Protein AF-A0A1F6B4Y7-F1 (afdb_monomer_lite)

Foldseek 3Di:
DWDFDPFFPVLLVVLLVVLLVVQFDDWDWDQDPPFAIKIFTHNHPPPPHGPDIDGFHDDRTGTPVRLVVSCVRSVHDSVVSVVSSVVD

pLDDT: mean 93.56, std 5.84, range [56.19, 97.62]

Secondary structure (DSSP, 8-state):
---EEEEEHHHHHHHHHHHHHTT-SEEEEEEETTTEEEEEEESSTT-SS-SEEEEE--SSEEEHHHHHHHHHHHT--HHHHHHHHHT-

Structure (mmCIF, N/CA/C/O backbone):
data_AF-A0A1F6B4Y7-F1
#
_entry.id   AF-A0A1F6B4Y7-F1
#
loop_
_atom_site.group_PDB
_atom_site.id
_atom_site.type_symbol
_atom_site.label_atom_id
_atom_site.label_alt_id
_atom_site.label_comp_id
_atom_site.label_asym_id
_atom_site.label_entity_id
_atom_site.label_seq_id
_atom_site.pdbx_PDB_ins_code
_atom_site.Cartn_x
_atom_site.Cartn_y
_atom_site.Cartn_z
_atom_site.occupancy
_atom_site.B_iso_or_equiv
_atom_site.auth_seq_id
_atom_site.auth_comp_id
_atom_site.auth_asym_id
_atom_site.auth_atom_id
_atom_site.pdbx_PDB_model_num
ATOM 1 N N . MET A 1 1 ? 13.466 12.199 -11.077 1.00 56.19 1 MET A N 1
ATOM 2 C CA . MET A 1 1 ? 13.045 11.003 -11.842 1.00 56.19 1 MET A CA 1
ATOM 3 C C . MET A 1 1 ? 12.576 9.934 -10.860 1.00 56.19 1 MET A C 1
ATOM 5 O O . MET A 1 1 ? 13.149 9.883 -9.776 1.00 56.19 1 MET A O 1
ATOM 9 N N . PRO A 1 2 ? 11.526 9.147 -11.154 1.00 72.56 2 PRO A N 1
ATOM 10 C CA . PRO A 1 2 ? 11.193 7.984 -10.335 1.00 72.56 2 PRO A CA 1
ATOM 11 C C . PRO A 1 2 ? 12.352 6.983 -10.399 1.00 72.56 2 PRO A C 1
ATOM 13 O O . PRO A 1 2 ? 12.824 6.654 -11.482 1.00 72.56 2 PRO A O 1
ATOM 16 N N . VAL A 1 3 ? 12.829 6.549 -9.235 1.00 88.75 3 VAL A N 1
ATOM 17 C CA . VAL A 1 3 ? 13.923 5.576 -9.111 1.00 88.75 3 VAL A CA 1
ATOM 18 C C . VAL A 1 3 ? 13.303 4.250 -8.712 1.00 88.75 3 VAL A C 1
ATOM 20 O O . VAL A 1 3 ? 12.410 4.225 -7.865 1.00 88.75 3 VAL A O 1
ATOM 23 N N . GLN A 1 4 ? 13.729 3.169 -9.347 1.00 90.94 4 GLN A N 1
ATOM 24 C CA . GLN A 1 4 ? 13.295 1.831 -8.974 1.00 90.94 4 GLN A CA 1
ATOM 25 C C . GLN A 1 4 ? 13.837 1.482 -7.580 1.00 90.94 4 GLN A C 1
ATOM 27 O O . GLN A 1 4 ? 14.990 1.784 -7.279 1.00 90.94 4 GLN A O 1
ATOM 32 N N . THR A 1 5 ? 13.010 0.892 -6.723 1.00 93.56 5 THR A N 1
ATOM 33 C CA . THR A 1 5 ? 13.442 0.365 -5.422 1.00 93.56 5 THR A CA 1
ATOM 34 C C . THR A 1 5 ? 13.868 -1.100 -5.558 1.00 93.56 5 THR A C 1
ATOM 36 O O . THR A 1 5 ? 13.750 -1.694 -6.629 1.00 93.56 5 THR A O 1
ATOM 39 N N . ASN A 1 6 ? 14.336 -1.700 -4.462 1.00 93.88 6 ASN A N 1
ATOM 40 C CA . ASN A 1 6 ? 14.604 -3.141 -4.385 1.00 93.88 6 ASN A CA 1
ATOM 41 C C . ASN A 1 6 ? 13.394 -3.947 -3.880 1.00 93.88 6 ASN A C 1
ATOM 43 O O . ASN A 1 6 ? 13.523 -5.134 -3.603 1.00 93.88 6 ASN A O 1
ATOM 47 N N . ILE A 1 7 ? 12.223 -3.316 -3.750 1.00 96.00 7 ILE A N 1
ATOM 48 C CA . ILE A 1 7 ? 11.006 -3.967 -3.259 1.00 96.00 7 ILE A CA 1
ATOM 49 C C . ILE A 1 7 ? 10.287 -4.596 -4.448 1.00 96.00 7 ILE A C 1
ATOM 51 O O . ILE A 1 7 ? 9.872 -3.881 -5.370 1.00 96.00 7 ILE A O 1
ATOM 55 N N . GLU A 1 8 ? 10.126 -5.918 -4.430 1.00 96.38 8 GLU A N 1
ATOM 56 C CA . GLU A 1 8 ? 9.311 -6.605 -5.427 1.00 96.38 8 GLU A CA 1
ATOM 57 C C . GLU A 1 8 ? 7.846 -6.186 -5.313 1.00 96.38 8 GLU A C 1
ATOM 59 O O . GLU A 1 8 ? 7.308 -5.951 -4.228 1.00 96.38 8 GLU A O 1
ATOM 64 N N . PHE A 1 9 ? 7.169 -6.095 -6.454 1.00 94.69 9 PHE A N 1
ATOM 65 C CA . PHE A 1 9 ? 5.771 -5.669 -6.487 1.00 94.69 9 PHE A CA 1
ATOM 66 C C . PHE A 1 9 ? 4.843 -6.605 -5.693 1.00 94.69 9 PHE A C 1
ATOM 68 O O . PHE A 1 9 ? 3.885 -6.155 -5.066 1.00 94.69 9 PHE A O 1
ATOM 75 N N . SER A 1 10 ? 5.150 -7.901 -5.673 1.00 95.12 10 SER A N 1
ATOM 76 C CA . SER A 1 10 ? 4.475 -8.918 -4.859 1.00 95.12 10 SER A CA 1
ATOM 77 C C . SER A 1 10 ? 4.543 -8.592 -3.363 1.00 95.12 10 SER A C 1
ATOM 79 O O . SER A 1 10 ? 3.505 -8.536 -2.698 1.00 95.12 10 SER A O 1
ATOM 81 N N . ASP A 1 11 ? 5.741 -8.339 -2.841 1.00 97.31 11 ASP A N 1
ATOM 82 C CA . ASP A 1 11 ? 5.970 -8.053 -1.422 1.00 97.31 11 ASP A CA 1
ATOM 83 C C . ASP A 1 11 ? 5.433 -6.682 -1.028 1.00 97.31 11 ASP A C 1
ATOM 85 O O . ASP A 1 11 ? 4.841 -6.522 0.038 1.00 97.31 11 ASP A O 1
ATOM 89 N N . PHE A 1 12 ? 5.493 -5.717 -1.943 1.00 97.12 12 PHE A N 1
ATOM 90 C CA . PHE A 1 12 ? 4.807 -4.444 -1.787 1.00 97.12 12 PHE A CA 1
ATOM 91 C C . PHE A 1 12 ? 3.294 -4.610 -1.580 1.00 97.12 12 PHE A C 1
ATOM 93 O O . PHE A 1 12 ? 2.728 -4.014 -0.661 1.00 97.12 12 PHE A O 1
ATOM 100 N N . LEU A 1 13 ? 2.617 -5.440 -2.383 1.00 96.62 13 LEU A N 1
ATOM 101 C CA . LEU A 1 13 ? 1.182 -5.691 -2.206 1.00 96.62 13 LEU A CA 1
ATOM 102 C C . LEU A 1 13 ? 0.874 -6.437 -0.899 1.00 96.62 13 LEU A C 1
ATOM 104 O O . LEU A 1 13 ? -0.153 -6.160 -0.273 1.00 96.62 13 LEU A O 1
ATOM 108 N N . LYS A 1 14 ? 1.740 -7.365 -0.469 1.00 96.94 14 LYS A N 1
ATOM 109 C CA . LYS A 1 14 ? 1.611 -8.032 0.839 1.00 96.94 14 LYS A CA 1
ATOM 110 C C . LYS A 1 14 ? 1.734 -7.022 1.982 1.00 96.94 14 LYS A C 1
ATOM 112 O O . LYS A 1 14 ? 0.860 -6.986 2.846 1.00 96.94 14 LYS A O 1
ATOM 117 N N . ALA A 1 15 ? 2.751 -6.162 1.947 1.00 97.31 15 ALA A N 1
ATOM 118 C CA . ALA A 1 15 ? 2.963 -5.124 2.950 1.00 97.31 15 ALA A CA 1
ATOM 119 C C . ALA A 1 15 ? 1.771 -4.155 3.022 1.00 97.31 15 ALA A C 1
ATOM 121 O O . ALA A 1 15 ? 1.278 -3.887 4.116 1.00 97.31 15 ALA A O 1
ATOM 122 N N . ILE A 1 16 ? 1.222 -3.715 1.877 1.00 97.00 16 ILE A N 1
ATOM 123 C CA . ILE A 1 16 ? -0.010 -2.905 1.846 1.00 97.00 16 ILE A CA 1
ATOM 124 C C . ILE A 1 16 ? -1.146 -3.604 2.595 1.00 97.00 16 ILE A C 1
ATOM 126 O O . ILE A 1 16 ? -1.804 -2.960 3.407 1.00 97.00 16 ILE A O 1
ATOM 130 N N . LYS A 1 17 ? -1.390 -4.898 2.345 1.00 96.19 17 LYS A N 1
ATOM 131 C CA . LYS A 1 17 ? -2.464 -5.642 3.027 1.00 96.19 17 LYS A CA 1
ATOM 132 C C . LYS A 1 17 ? -2.250 -5.684 4.539 1.00 96.19 17 LYS A C 1
ATOM 134 O O . LYS A 1 17 ? -3.196 -5.434 5.282 1.00 96.19 17 LYS A O 1
ATOM 139 N N . ILE A 1 18 ? -1.021 -5.953 4.981 1.00 95.81 18 ILE A N 1
ATOM 140 C CA . ILE A 1 18 ? -0.665 -5.997 6.406 1.00 95.81 18 ILE A CA 1
ATOM 141 C C . ILE A 1 18 ? -0.920 -4.635 7.054 1.00 95.81 18 ILE A C 1
ATOM 143 O O . ILE A 1 18 ? -1.672 -4.552 8.023 1.00 95.81 18 ILE A O 1
ATOM 147 N N . ILE A 1 19 ? -0.373 -3.558 6.486 1.00 95.88 19 ILE A N 1
ATOM 148 C CA . ILE A 1 19 ? -0.512 -2.201 7.032 1.00 95.88 19 ILE A CA 1
ATOM 149 C C . ILE A 1 19 ? -1.978 -1.759 7.016 1.00 95.88 19 ILE A C 1
ATOM 151 O O . ILE A 1 19 ? -2.486 -1.232 8.005 1.00 95.88 19 ILE A O 1
ATOM 155 N N . ALA A 1 20 ? -2.680 -1.990 5.904 1.00 95.12 20 ALA A N 1
ATOM 156 C CA . ALA A 1 20 ? -4.072 -1.593 5.760 1.00 95.12 20 ALA A CA 1
ATOM 157 C C . ALA A 1 20 ? -4.979 -2.314 6.764 1.00 95.12 20 ALA A C 1
ATOM 159 O O . ALA A 1 20 ? -5.862 -1.673 7.326 1.00 95.12 20 ALA A O 1
ATOM 160 N N . SER A 1 21 ? -4.734 -3.597 7.055 1.00 93.75 21 SER A N 1
ATOM 161 C CA . SER A 1 21 ? -5.557 -4.374 7.996 1.00 93.75 21 SER A CA 1
ATOM 162 C C . SER A 1 21 ? -5.585 -3.811 9.424 1.00 93.75 21 SER A C 1
ATOM 164 O O . SER A 1 21 ? -6.520 -4.079 10.173 1.00 93.75 21 SER A O 1
ATOM 166 N N . GLN A 1 22 ? -4.600 -2.985 9.796 1.00 91.81 22 GLN A N 1
ATOM 167 C CA . GLN A 1 22 ? -4.546 -2.333 11.107 1.00 91.81 22 GLN A CA 1
ATOM 168 C C . GLN A 1 22 ? -5.529 -1.157 11.233 1.00 91.81 22 GLN A C 1
ATOM 170 O O . GLN A 1 22 ? -5.924 -0.808 12.343 1.00 91.81 22 GLN A O 1
ATOM 175 N N . LYS A 1 23 ? -5.906 -0.519 10.114 1.00 90.44 23 LYS A N 1
ATOM 176 C CA . LYS A 1 23 ? -6.688 0.735 10.096 1.00 90.44 23 LYS A CA 1
ATOM 177 C C . LYS A 1 23 ? -8.000 0.635 9.314 1.00 90.44 23 LYS A C 1
ATOM 179 O O . LYS A 1 23 ? -8.934 1.382 9.591 1.00 90.44 23 LYS A O 1
ATOM 184 N N . PHE A 1 24 ? -8.073 -0.264 8.339 1.00 94.38 24 PHE A N 1
ATOM 185 C CA . PHE A 1 24 ? -9.176 -0.396 7.394 1.00 94.38 24 PHE A CA 1
ATOM 186 C C . PHE A 1 24 ? -9.849 -1.755 7.548 1.00 94.38 24 PHE A C 1
ATOM 188 O O . PHE A 1 24 ? -9.212 -2.743 7.911 1.00 94.38 24 PHE A O 1
ATOM 195 N N . LYS A 1 25 ? -11.154 -1.803 7.273 1.00 94.12 25 LYS A N 1
ATOM 196 C CA . LYS A 1 25 ? -11.945 -3.036 7.385 1.00 94.12 25 LYS A CA 1
ATOM 197 C C . LYS A 1 25 ? -11.966 -3.841 6.096 1.00 94.12 25 LYS A C 1
ATOM 199 O O . LYS A 1 25 ? -12.088 -5.055 6.160 1.00 94.12 25 LYS A O 1
ATOM 204 N N . ALA A 1 26 ? -11.799 -3.185 4.951 1.00 94.25 26 ALA A N 1
ATOM 205 C CA . ALA A 1 26 ? -11.706 -3.866 3.670 1.00 94.25 26 ALA A CA 1
ATOM 206 C C . ALA A 1 26 ? -10.660 -3.219 2.757 1.00 94.25 26 ALA A C 1
ATOM 208 O O . ALA A 1 26 ? -10.397 -2.015 2.818 1.00 94.25 26 ALA A O 1
ATOM 209 N N . ILE A 1 27 ? -10.079 -4.056 1.899 1.00 96.12 27 ILE A N 1
ATOM 210 C CA . ILE A 1 27 ? -9.137 -3.682 0.848 1.00 96.12 27 ILE A CA 1
ATOM 211 C C . ILE A 1 27 ? -9.566 -4.344 -0.460 1.00 96.12 27 ILE A C 1
ATOM 213 O O . ILE A 1 27 ? -9.814 -5.548 -0.501 1.00 96.12 27 ILE A O 1
ATOM 217 N N . SER A 1 28 ? -9.595 -3.566 -1.537 1.00 95.56 28 SER A N 1
ATOM 218 C CA . SER A 1 28 ? -9.780 -4.063 -2.897 1.00 95.56 28 SER A CA 1
ATOM 219 C C . SER A 1 28 ? -8.556 -3.721 -3.745 1.00 95.56 28 SER A C 1
ATOM 221 O O . SER A 1 28 ? -8.008 -2.620 -3.665 1.00 95.56 28 SER A O 1
ATOM 223 N N . ILE A 1 29 ? -8.095 -4.693 -4.535 1.00 95.19 29 ILE A N 1
ATOM 224 C CA . ILE A 1 29 ? -6.955 -4.552 -5.448 1.00 95.19 29 ILE A CA 1
ATOM 225 C C . ILE A 1 29 ? -7.434 -4.927 -6.843 1.00 95.19 29 ILE A C 1
ATOM 227 O O . ILE A 1 29 ? -7.610 -6.102 -7.164 1.00 95.19 29 ILE A O 1
ATOM 231 N N . ILE A 1 30 ? -7.642 -3.917 -7.678 1.00 95.25 30 ILE A N 1
ATOM 232 C CA . ILE A 1 30 ? -8.285 -4.056 -8.983 1.00 95.25 30 ILE A CA 1
ATOM 233 C C . ILE A 1 30 ? -7.225 -3.917 -10.073 1.00 95.25 30 ILE A C 1
ATOM 235 O O . ILE A 1 30 ? -6.426 -2.978 -10.065 1.00 95.25 30 ILE A O 1
ATOM 239 N N . ASN A 1 31 ? -7.212 -4.847 -11.030 1.00 93.69 31 ASN A N 1
ATOM 240 C CA . ASN A 1 31 ? -6.382 -4.700 -12.221 1.00 93.69 31 ASN A CA 1
ATOM 241 C C . ASN A 1 31 ? -6.954 -3.603 -13.126 1.00 93.69 31 ASN A C 1
ATOM 243 O O . ASN A 1 31 ? -8.123 -3.669 -13.505 1.00 93.69 31 ASN A O 1
ATOM 247 N N . LYS A 1 32 ? -6.134 -2.619 -13.496 1.00 89.44 32 LYS A N 1
ATOM 248 C CA . LYS A 1 32 ? -6.484 -1.568 -14.450 1.00 89.44 32 LYS A CA 1
ATOM 249 C C . LYS A 1 32 ? -5.543 -1.670 -15.661 1.00 89.44 32 LYS A C 1
ATOM 251 O O . LYS A 1 32 ? -4.453 -1.087 -15.628 1.00 89.44 32 LYS A O 1
ATOM 256 N N . PRO A 1 33 ? -5.942 -2.400 -16.722 1.00 83.25 33 PRO A N 1
ATOM 257 C CA . PRO A 1 33 ? -5.117 -2.602 -17.912 1.00 83.25 33 PRO A CA 1
ATOM 258 C C . PRO A 1 33 ? -4.591 -1.281 -18.485 1.00 83.25 33 PRO A C 1
ATOM 260 O O . PRO A 1 33 ? -5.322 -0.294 -18.556 1.00 83.25 33 PRO A O 1
ATOM 263 N N . GLY A 1 34 ? -3.307 -1.248 -18.848 1.00 78.25 34 GLY A N 1
ATOM 264 C CA . GLY A 1 34 ? -2.639 -0.043 -19.358 1.00 78.25 34 GLY A CA 1
ATOM 265 C C . GLY A 1 34 ? -2.334 1.032 -18.304 1.00 78.25 34 GLY A C 1
ATOM 266 O O . GLY A 1 34 ? -1.850 2.102 -18.654 1.00 78.25 34 GLY A O 1
ATOM 267 N N . SER A 1 35 ? -2.616 0.785 -17.020 1.00 78.06 35 SER A N 1
ATOM 268 C CA . SER A 1 35 ? -2.260 1.691 -15.917 1.00 78.06 35 SER A CA 1
ATOM 269 C C . SER A 1 35 ? -1.487 0.980 -14.800 1.00 78.06 35 SER A C 1
ATOM 271 O O . SER A 1 35 ? -0.435 1.463 -14.394 1.00 78.06 35 SER A O 1
ATOM 273 N N . GLY A 1 36 ? -1.991 -0.153 -14.300 1.00 90.88 36 GLY A N 1
ATOM 274 C CA . GLY A 1 36 ? -1.403 -0.898 -13.180 1.00 90.88 36 GLY A CA 1
ATOM 275 C C . GLY A 1 36 ? -2.465 -1.430 -12.215 1.00 90.88 36 GLY A C 1
ATOM 276 O O . GLY A 1 36 ? -3.576 -1.762 -12.631 1.00 90.88 36 GLY A O 1
ATOM 277 N N . ARG A 1 37 ? -2.164 -1.479 -10.913 1.00 95.19 37 ARG A N 1
ATOM 278 C CA . ARG A 1 37 ? -3.117 -1.908 -9.874 1.00 95.19 37 ARG A CA 1
ATOM 279 C C . ARG A 1 37 ? -3.729 -0.715 -9.162 1.00 95.19 37 ARG A C 1
ATOM 281 O O . ARG A 1 37 ? -3.011 0.158 -8.678 1.00 95.19 37 ARG A O 1
ATOM 288 N N . ARG A 1 38 ? -5.059 -0.686 -9.077 1.00 96.50 38 ARG A N 1
ATOM 289 C CA . ARG A 1 38 ? -5.795 0.261 -8.238 1.00 96.50 38 ARG A CA 1
ATOM 290 C C . ARG A 1 38 ? -6.008 -0.353 -6.860 1.00 96.50 38 ARG A C 1
ATOM 292 O O . ARG A 1 38 ? -6.559 -1.444 -6.763 1.00 96.50 38 ARG A O 1
ATOM 299 N N . ILE A 1 39 ? -5.557 0.348 -5.831 1.00 97.62 39 ILE A N 1
ATOM 300 C CA . ILE A 1 39 ? -5.757 0.007 -4.426 1.00 97.62 39 ILE A CA 1
ATOM 301 C C . ILE A 1 39 ? -6.884 0.881 -3.893 1.00 97.62 39 ILE A C 1
ATOM 303 O O . ILE A 1 39 ? -6.871 2.095 -4.100 1.00 97.62 39 ILE A O 1
ATOM 307 N N . GLU A 1 40 ? -7.841 0.259 -3.221 1.00 97.62 40 GLU A N 1
ATOM 308 C CA . GLU A 1 40 ? -8.982 0.906 -2.582 1.00 97.62 40 GLU A CA 1
ATOM 309 C C . GLU A 1 40 ? -9.092 0.407 -1.141 1.00 97.62 40 GLU A C 1
ATOM 311 O O . GLU A 1 40 ? -9.130 -0.804 -0.908 1.00 97.62 40 GLU A O 1
ATOM 316 N N . LEU A 1 41 ? -9.125 1.330 -0.180 1.00 97.44 41 LEU A N 1
ATOM 317 C CA . LEU A 1 41 ? -9.233 1.028 1.247 1.00 97.44 41 LEU A CA 1
ATOM 318 C C . LEU A 1 41 ? -10.528 1.600 1.817 1.00 97.44 41 LEU A C 1
ATOM 320 O O . LEU A 1 41 ? -10.836 2.776 1.608 1.00 97.44 41 LEU A O 1
ATOM 324 N N . PHE A 1 42 ? -11.257 0.792 2.582 1.00 97.44 42 PHE A N 1
ATOM 325 C CA . PHE A 1 42 ? -12.573 1.142 3.118 1.00 97.44 42 PHE A CA 1
ATOM 326 C C . PHE A 1 42 ? -12.568 1.111 4.648 1.00 97.44 42 PHE A C 1
ATOM 328 O O . PHE A 1 42 ? -11.976 0.220 5.270 1.00 97.44 42 PHE A O 1
ATOM 335 N N . LEU A 1 43 ? -13.231 2.088 5.275 1.00 94.56 43 LEU A N 1
ATOM 336 C CA . LEU A 1 43 ? -13.350 2.136 6.736 1.00 94.56 43 LEU A CA 1
ATOM 337 C C . LEU A 1 43 ? -14.321 1.067 7.248 1.00 94.56 43 LEU A C 1
ATOM 339 O O . LEU A 1 43 ? -14.179 0.613 8.382 1.00 94.56 43 LEU A O 1
ATOM 343 N N . ARG A 1 44 ? -15.285 0.653 6.420 1.00 92.62 44 ARG A N 1
ATOM 344 C CA . ARG A 1 44 ? -16.246 -0.428 6.679 1.00 92.62 44 ARG A CA 1
ATOM 345 C C . ARG A 1 44 ? -16.392 -1.308 5.436 1.00 92.62 44 ARG A C 1
ATOM 347 O O . ARG A 1 44 ? -16.141 -0.857 4.328 1.00 92.62 44 ARG A O 1
ATOM 354 N N . GLU A 1 45 ? -16.825 -2.554 5.612 1.00 89.00 45 GLU A N 1
ATOM 355 C CA . GLU A 1 45 ? -16.932 -3.529 4.508 1.00 89.00 45 GLU A CA 1
ATOM 356 C C . GLU A 1 45 ? -17.931 -3.121 3.416 1.00 89.00 45 GLU A C 1
ATOM 358 O O . GLU A 1 45 ? -17.706 -3.401 2.244 1.00 89.00 45 GLU A O 1
ATOM 363 N N . ASN A 1 46 ? -19.004 -2.425 3.795 1.00 90.38 46 ASN A N 1
ATOM 364 C CA . ASN A 1 46 ? -20.097 -2.050 2.894 1.00 90.38 46 ASN A CA 1
ATOM 365 C C . ASN A 1 46 ? -20.075 -0.562 2.510 1.00 90.38 46 ASN A C 1
ATOM 367 O O . ASN A 1 46 ? -21.096 -0.027 2.076 1.00 90.38 46 ASN A O 1
ATOM 371 N N . ASP A 1 47 ? -18.953 0.134 2.722 1.00 91.56 47 ASP A N 1
ATOM 372 C CA . ASP A 1 47 ? -18.847 1.534 2.314 1.00 91.56 47 ASP A CA 1
ATOM 373 C C . ASP A 1 47 ? -18.942 1.629 0.775 1.00 91.56 47 ASP A C 1
ATOM 375 O O . ASP A 1 47 ? -18.193 0.950 0.071 1.00 91.56 47 ASP A O 1
ATOM 379 N N . PRO A 1 48 ? -19.823 2.485 0.220 1.00 92.38 48 PRO A N 1
ATOM 380 C CA . PRO A 1 48 ? -20.006 2.594 -1.230 1.00 92.38 48 PRO A CA 1
ATOM 381 C C . PRO A 1 48 ? -18.813 3.251 -1.937 1.00 92.38 48 PRO A C 1
ATOM 383 O O . PRO A 1 48 ? -18.682 3.150 -3.156 1.00 92.38 48 PRO A O 1
ATOM 386 N N . PHE A 1 49 ? -17.950 3.939 -1.184 1.00 94.62 49 PHE A N 1
ATOM 387 C CA . PHE A 1 49 ? -16.781 4.635 -1.702 1.00 94.62 49 PHE A CA 1
ATOM 388 C C . PHE A 1 49 ? -15.562 4.363 -0.818 1.00 94.62 49 PHE A C 1
ATOM 390 O O . PHE A 1 49 ? -15.689 4.369 0.411 1.00 94.62 49 PHE A O 1
ATOM 397 N N . PRO A 1 50 ? -14.374 4.168 -1.415 1.00 96.50 50 PRO A N 1
ATOM 398 C CA . PRO A 1 50 ? -13.156 3.994 -0.646 1.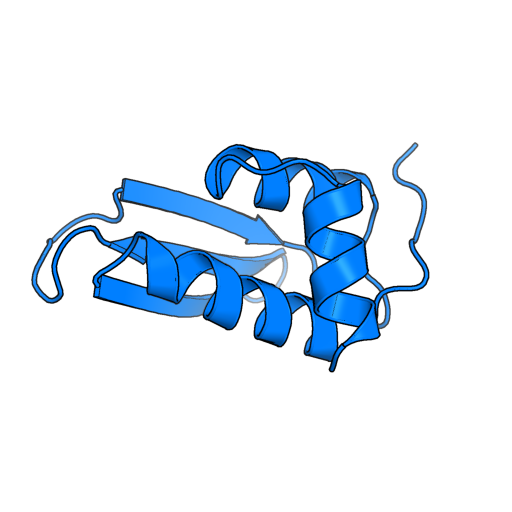00 96.50 50 PRO A CA 1
ATOM 399 C 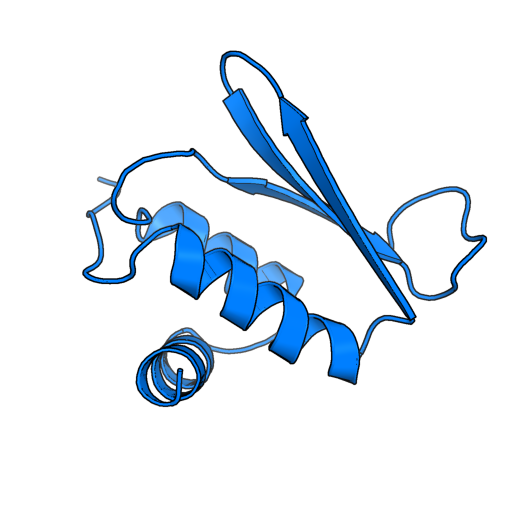C . PRO A 1 50 ? -12.776 5.294 0.063 1.00 96.50 50 PRO A C 1
ATOM 401 O O . PRO A 1 50 ? -12.911 6.390 -0.484 1.00 96.50 50 PRO A O 1
ATOM 404 N N . LYS A 1 51 ? -12.242 5.159 1.277 1.00 96.31 51 LYS A N 1
ATOM 405 C CA . LYS A 1 51 ? -11.653 6.273 2.021 1.00 96.31 51 LYS A CA 1
ATOM 406 C C . LYS A 1 51 ? -10.341 6.724 1.385 1.00 96.31 51 LYS A C 1
ATOM 408 O O . LYS A 1 51 ? -10.111 7.922 1.268 1.00 96.31 51 LYS A O 1
ATOM 413 N N . GLU A 1 52 ? -9.515 5.766 0.972 1.00 96.88 52 GLU A N 1
ATOM 414 C CA . GLU A 1 52 ? -8.258 6.009 0.266 1.00 96.88 52 GLU A CA 1
ATOM 415 C C . GLU A 1 52 ? -8.235 5.215 -1.037 1.00 96.88 52 GLU A C 1
ATOM 417 O O . GLU A 1 52 ? -8.615 4.043 -1.068 1.00 96.88 52 GLU A O 1
ATOM 422 N N . MET A 1 53 ? -7.771 5.845 -2.116 1.00 96.19 53 MET A N 1
ATOM 423 C CA . MET A 1 53 ? -7.698 5.212 -3.429 1.00 96.19 53 MET A CA 1
ATOM 424 C C . MET A 1 53 ? -6.510 5.731 -4.229 1.00 96.19 53 MET A C 1
ATOM 426 O O . MET A 1 53 ? -6.339 6.938 -4.412 1.00 96.19 53 MET A O 1
ATOM 430 N N . TRP A 1 54 ? -5.721 4.815 -4.787 1.00 96.19 54 TRP A N 1
ATOM 431 C CA . TRP A 1 54 ? -4.635 5.173 -5.692 1.00 96.19 54 TRP A CA 1
ATOM 432 C C . TRP A 1 54 ? -4.307 4.072 -6.694 1.00 96.19 54 TRP A C 1
ATOM 434 O O . TRP A 1 54 ? -4.718 2.928 -6.558 1.00 96.19 54 TRP A O 1
ATOM 444 N N . VAL A 1 55 ? -3.553 4.443 -7.729 1.00 95.12 55 VAL A N 1
ATOM 445 C CA . VAL A 1 55 ? -2.995 3.519 -8.723 1.00 95.12 55 VAL A CA 1
ATOM 446 C C . VAL A 1 55 ? -1.489 3.422 -8.521 1.00 95.12 55 VAL A C 1
ATOM 448 O O . VAL A 1 55 ? -0.845 4.443 -8.258 1.00 95.12 55 VAL A O 1
ATOM 451 N N . VAL A 1 56 ? -0.973 2.203 -8.655 1.00 94.62 56 VAL A N 1
ATOM 452 C CA . VAL A 1 56 ? 0.444 1.836 -8.613 1.00 94.62 56 VAL A CA 1
ATOM 453 C C . VAL A 1 56 ? 0.800 1.148 -9.926 1.00 94.62 56 VAL A C 1
ATOM 455 O O . VAL A 1 56 ? 0.046 0.287 -10.387 1.00 94.62 56 VAL A O 1
ATOM 458 N N . HIS A 1 57 ? 1.937 1.508 -10.518 1.00 91.75 57 HIS A N 1
ATOM 459 C CA . HIS A 1 57 ? 2.403 0.865 -11.743 1.00 91.75 57 HIS A CA 1
ATOM 460 C C . HIS A 1 57 ? 2.897 -0.550 -11.442 1.00 91.75 57 HIS A C 1
ATOM 462 O O . HIS A 1 57 ? 3.663 -0.769 -10.505 1.00 91.75 57 HIS A O 1
ATOM 468 N N . GLU A 1 58 ? 2.457 -1.509 -12.250 1.00 89.19 58 GLU A N 1
ATOM 469 C CA . GLU A 1 58 ? 2.877 -2.903 -12.133 1.00 89.19 58 GLU A CA 1
ATOM 470 C C . GLU A 1 58 ? 4.163 -3.109 -12.942 1.00 89.19 58 GLU A C 1
ATOM 472 O O . GLU A 1 58 ? 4.192 -2.926 -14.157 1.00 89.19 58 GLU A O 1
ATOM 477 N N . SER A 1 59 ? 5.239 -3.440 -12.237 1.00 90.12 59 SER A N 1
ATOM 478 C CA . SER A 1 59 ? 6.565 -3.776 -12.765 1.00 90.12 59 SER A CA 1
ATOM 479 C C . SER A 1 59 ? 7.180 -4.838 -11.849 1.00 90.12 59 SER A C 1
ATOM 481 O O . SER A 1 59 ? 6.593 -5.163 -10.819 1.00 90.12 59 SER A O 1
ATOM 483 N N . LYS A 1 60 ? 8.357 -5.384 -12.179 1.00 91.44 60 LYS A N 1
ATOM 484 C CA . LYS A 1 60 ? 9.048 -6.335 -11.288 1.00 91.44 60 LYS A CA 1
ATOM 485 C C . LYS A 1 60 ? 9.324 -5.709 -9.913 1.00 91.44 60 LYS A C 1
ATOM 487 O O . LYS A 1 60 ? 9.087 -6.337 -8.885 1.00 91.44 60 LYS A O 1
ATOM 492 N N . TYR A 1 61 ? 9.767 -4.454 -9.915 1.00 94.81 61 TYR A N 1
ATOM 493 C CA . TYR A 1 61 ? 10.077 -3.687 -8.714 1.00 94.81 61 TYR A CA 1
ATOM 494 C C . TYR A 1 61 ? 9.281 -2.389 -8.673 1.00 94.81 61 TYR A C 1
ATOM 496 O O . TYR A 1 61 ? 8.957 -1.803 -9.710 1.00 94.81 61 TYR A O 1
ATOM 504 N N . VAL A 1 62 ? 8.992 -1.922 -7.464 1.00 94.62 62 VAL A N 1
ATOM 505 C CA . VAL A 1 62 ? 8.206 -0.706 -7.246 1.00 94.62 62 VAL A CA 1
ATOM 506 C C . VAL A 1 62 ? 9.047 0.542 -7.497 1.00 94.62 62 VAL A C 1
ATOM 508 O O . VAL A 1 62 ? 10.231 0.603 -7.176 1.00 94.62 62 VAL A O 1
ATOM 511 N N . TYR A 1 63 ? 8.436 1.586 -8.052 1.00 95.12 63 TYR A N 1
ATOM 512 C CA . TYR A 1 63 ? 9.084 2.890 -8.162 1.00 95.12 63 TYR A CA 1
ATOM 513 C C . TYR A 1 63 ? 8.946 3.690 -6.866 1.00 95.12 63 TYR A C 1
ATOM 515 O O . TYR A 1 63 ? 7.888 3.724 -6.240 1.00 95.12 63 TYR A O 1
ATOM 523 N N . SER A 1 64 ? 9.979 4.450 -6.510 1.00 94.94 64 SER A N 1
ATOM 524 C CA . SER A 1 64 ? 10.016 5.270 -5.293 1.00 94.94 64 SER A CA 1
ATOM 525 C C . SER A 1 64 ? 8.863 6.275 -5.19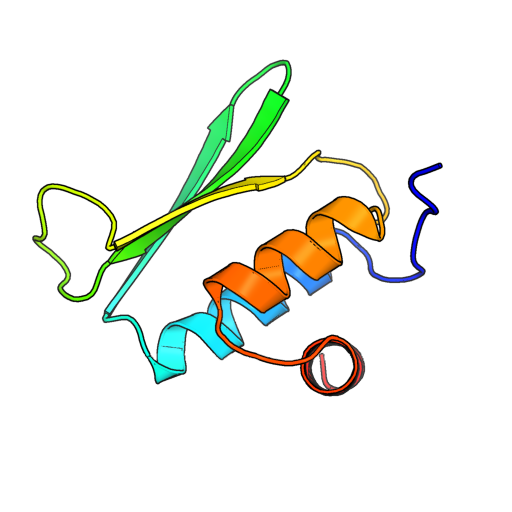1 1.00 94.94 64 SER A C 1
ATOM 527 O O . SER A 1 64 ? 8.407 6.588 -4.094 1.00 94.94 64 SER A O 1
ATOM 529 N N . LYS A 1 65 ? 8.349 6.759 -6.329 1.00 94.94 65 LYS A N 1
ATOM 530 C CA . LYS A 1 65 ? 7.152 7.612 -6.384 1.00 94.94 65 LYS A CA 1
ATOM 531 C C . LYS A 1 65 ? 5.904 6.873 -5.900 1.00 94.94 65 LYS A C 1
ATOM 533 O O . LYS A 1 65 ? 5.126 7.437 -5.135 1.00 94.94 65 LYS A O 1
ATOM 538 N N . ASP A 1 66 ? 5.725 5.635 -6.344 1.00 95.25 66 ASP A N 1
ATOM 539 C CA . ASP A 1 66 ? 4.564 4.828 -5.995 1.00 95.25 66 ASP A CA 1
ATOM 540 C C . ASP A 1 66 ? 4.637 4.335 -4.544 1.00 95.25 66 ASP A C 1
ATOM 542 O O . ASP A 1 66 ? 3.626 4.363 -3.842 1.00 95.25 66 ASP A O 1
ATOM 546 N N . LEU A 1 67 ? 5.840 4.002 -4.060 1.00 96.25 67 LEU A N 1
ATOM 547 C CA . LEU A 1 67 ? 6.083 3.700 -2.647 1.00 96.25 67 LEU A CA 1
ATOM 548 C C . LEU A 1 67 ? 5.699 4.882 -1.749 1.00 96.25 67 LEU A C 1
ATOM 550 O O . LEU A 1 67 ? 4.872 4.738 -0.854 1.00 96.25 67 LEU A O 1
ATOM 554 N N . LYS A 1 68 ? 6.226 6.080 -2.036 1.00 96.25 68 LYS A N 1
ATOM 555 C CA . LYS A 1 68 ? 5.900 7.299 -1.274 1.00 96.25 68 LYS A CA 1
ATOM 556 C C . LYS A 1 68 ? 4.405 7.605 -1.290 1.00 96.25 68 LYS A C 1
ATOM 558 O O . LYS A 1 68 ? 3.852 8.018 -0.273 1.00 96.25 68 LYS A O 1
ATOM 563 N N . LYS A 1 69 ? 3.746 7.383 -2.429 1.00 96.25 69 LYS A N 1
ATOM 564 C CA . LYS A 1 69 ? 2.300 7.561 -2.559 1.00 96.25 69 LYS A CA 1
ATOM 565 C C . LYS A 1 69 ? 1.536 6.587 -1.660 1.00 96.25 69 LYS A C 1
ATOM 567 O O . LYS A 1 69 ? 0.664 7.026 -0.919 1.00 96.25 69 LYS A O 1
ATOM 572 N N . ALA A 1 70 ? 1.891 5.303 -1.675 1.00 96.62 70 ALA A N 1
ATOM 573 C CA . ALA A 1 70 ? 1.275 4.307 -0.800 1.00 96.62 70 ALA A CA 1
ATOM 574 C C . ALA A 1 70 ? 1.489 4.638 0.685 1.00 96.62 70 ALA A C 1
ATOM 576 O O . ALA A 1 70 ? 0.522 4.655 1.440 1.00 96.62 70 ALA A O 1
ATOM 577 N N . CYS A 1 71 ? 2.712 4.99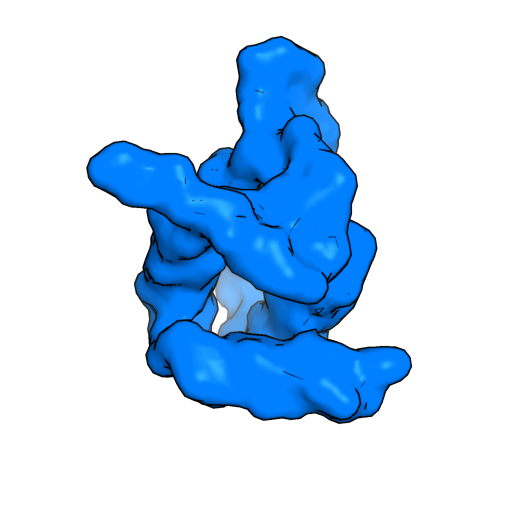4 1.094 1.00 96.81 71 CYS A N 1
ATOM 578 C CA . CYS A 1 71 ? 3.009 5.431 2.463 1.00 96.81 71 CYS A CA 1
ATOM 579 C C . CYS A 1 71 ? 2.144 6.628 2.893 1.00 96.81 71 CYS A C 1
ATOM 581 O O . CYS A 1 71 ? 1.610 6.631 4.001 1.00 96.81 71 CYS A O 1
ATOM 583 N N . SER A 1 72 ? 1.942 7.609 2.002 1.00 97.00 72 SER A N 1
ATOM 584 C CA . SER A 1 72 ? 1.082 8.768 2.265 1.00 97.00 72 SER A CA 1
ATOM 585 C C . SER A 1 72 ? -0.374 8.370 2.513 1.00 97.00 72 SER A C 1
ATOM 587 O O . SER A 1 72 ? -0.964 8.843 3.479 1.00 97.00 72 SER A O 1
ATOM 589 N N . HIS A 1 73 ? -0.951 7.500 1.677 1.00 96.69 73 HIS A N 1
ATOM 590 C CA . HIS A 1 73 ? -2.332 7.028 1.854 1.00 96.69 73 HIS A CA 1
ATOM 591 C C . HIS A 1 73 ? -2.490 6.123 3.087 1.00 96.69 73 HIS A C 1
ATOM 593 O O . HIS A 1 73 ? -3.523 6.137 3.748 1.00 96.69 73 HIS A O 1
ATOM 599 N N . LEU A 1 74 ? -1.459 5.348 3.431 1.00 95.81 74 LEU A N 1
ATOM 600 C CA . LEU A 1 74 ? -1.453 4.479 4.612 1.00 95.81 74 LEU A CA 1
ATOM 601 C C . LEU A 1 74 ? -1.128 5.234 5.914 1.00 95.81 74 LEU A C 1
ATOM 603 O O . LEU A 1 74 ? -1.309 4.691 7.010 1.00 95.81 74 LEU A O 1
ATOM 607 N N . GLY A 1 75 ? -0.659 6.481 5.815 1.00 95.50 75 GLY A N 1
ATOM 608 C CA . GLY A 1 75 ? -0.253 7.305 6.950 1.00 95.50 75 GLY A CA 1
ATOM 609 C C . GLY A 1 75 ? 0.916 6.697 7.724 1.00 95.50 75 GLY A C 1
ATOM 610 O O . GLY A 1 75 ? 0.828 6.575 8.947 1.00 95.50 75 GLY A O 1
ATOM 611 N N . ILE A 1 76 ? 1.957 6.255 7.012 1.00 96.62 76 ILE A N 1
ATOM 612 C CA . ILE A 1 76 ? 3.214 5.746 7.581 1.00 96.62 76 ILE A CA 1
ATOM 613 C C . ILE A 1 76 ? 4.422 6.320 6.832 1.00 96.62 76 ILE A C 1
ATOM 615 O O . ILE A 1 76 ? 4.290 6.893 5.750 1.00 96.62 76 ILE A O 1
ATOM 619 N N . THR A 1 77 ? 5.615 6.157 7.393 1.00 97.38 77 THR A N 1
ATOM 620 C CA . THR A 1 77 ? 6.875 6.532 6.734 1.00 97.38 77 THR A CA 1
ATOM 621 C C . THR A 1 77 ? 7.362 5.445 5.769 1.00 97.38 77 THR A C 1
ATOM 623 O O . THR A 1 77 ? 6.891 4.308 5.797 1.00 97.38 77 THR A O 1
ATOM 626 N N . VAL A 1 78 ? 8.324 5.789 4.905 1.00 96.12 78 VAL A N 1
ATOM 627 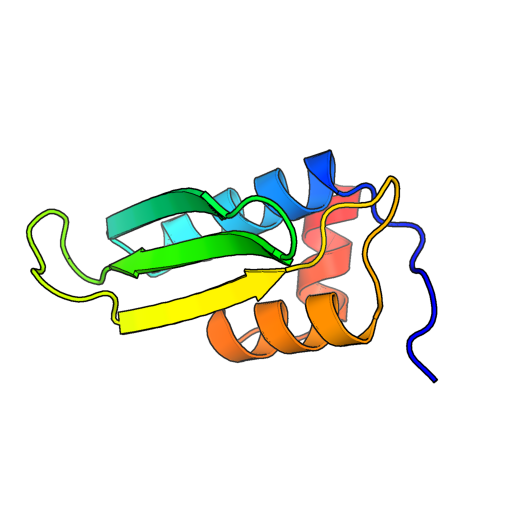C CA . VAL A 1 78 ? 8.978 4.810 4.016 1.00 96.12 78 VAL A CA 1
ATOM 628 C C . VAL A 1 78 ? 9.745 3.765 4.827 1.00 96.12 78 VAL A C 1
ATOM 630 O O . VAL A 1 78 ? 9.583 2.581 4.567 1.00 96.12 78 VAL A O 1
ATOM 633 N N . ASN A 1 79 ? 10.481 4.183 5.859 1.00 96.56 79 ASN A N 1
ATOM 634 C CA . ASN A 1 79 ? 11.257 3.270 6.703 1.00 96.56 79 ASN A CA 1
ATOM 635 C C . ASN A 1 79 ? 10.361 2.219 7.377 1.00 96.56 79 ASN A C 1
ATOM 637 O O . ASN A 1 79 ? 10.663 1.035 7.321 1.00 96.56 79 ASN A O 1
ATOM 641 N N . GLN A 1 80 ? 9.211 2.629 7.926 1.00 96.50 80 GLN A N 1
ATOM 642 C CA . GLN A 1 80 ? 8.237 1.690 8.503 1.00 96.50 80 GLN A CA 1
ATOM 643 C C . GLN A 1 80 ? 7.696 0.696 7.469 1.00 96.50 80 GLN A C 1
ATOM 645 O O . GLN A 1 80 ? 7.423 -0.455 7.793 1.00 96.50 80 GLN A O 1
ATOM 650 N N . PHE A 1 81 ? 7.517 1.136 6.220 1.00 97.38 81 PHE A N 1
ATOM 651 C CA . PHE A 1 81 ? 7.096 0.245 5.143 1.00 97.38 81 PHE A CA 1
ATOM 652 C C . PHE A 1 81 ? 8.196 -0.778 4.823 1.00 97.38 81 PHE A C 1
ATOM 654 O O . PHE A 1 81 ? 7.911 -1.966 4.696 1.00 97.38 81 PHE A O 1
ATOM 661 N N . GLU A 1 82 ? 9.445 -0.326 4.706 1.00 95.69 82 GLU A N 1
ATOM 662 C CA . GLU A 1 82 ? 10.605 -1.174 4.410 1.00 95.69 82 GLU A CA 1
ATOM 663 C C . GLU A 1 82 ? 10.879 -2.200 5.517 1.00 95.69 82 GLU A C 1
ATOM 665 O O . GLU A 1 82 ? 11.154 -3.356 5.211 1.00 95.69 82 GLU A O 1
ATOM 670 N N . GLU A 1 83 ? 10.722 -1.827 6.790 1.00 96.06 83 GLU A N 1
ATOM 671 C CA . GLU A 1 83 ? 10.805 -2.756 7.928 1.00 96.06 83 GLU A CA 1
ATOM 672 C C . GLU A 1 83 ? 9.797 -3.906 7.806 1.00 96.06 83 GLU A C 1
ATOM 674 O O . GLU A 1 83 ? 10.150 -5.067 8.010 1.00 96.06 83 GLU A O 1
ATOM 679 N N . ILE A 1 84 ? 8.555 -3.600 7.417 1.00 95.25 84 ILE A N 1
ATOM 680 C CA . ILE A 1 84 ? 7.519 -4.617 7.201 1.00 95.25 84 ILE A CA 1
ATOM 681 C C . ILE A 1 84 ? 7.896 -5.512 6.024 1.00 95.25 84 ILE A C 1
ATOM 683 O O . ILE A 1 84 ? 7.787 -6.729 6.137 1.00 95.25 84 ILE A O 1
ATOM 687 N N . VAL A 1 85 ? 8.375 -4.943 4.917 1.00 95.75 85 VAL A N 1
ATOM 688 C CA . VAL A 1 85 ? 8.815 -5.726 3.752 1.00 95.75 85 VAL A CA 1
ATOM 689 C C . VAL A 1 85 ? 9.971 -6.663 4.102 1.00 95.75 85 VAL A C 1
ATOM 691 O O . VAL A 1 85 ? 9.941 -7.814 3.692 1.00 95.75 85 VAL A O 1
ATOM 694 N N . HIS A 1 86 ? 10.958 -6.217 4.882 1.00 93.19 86 HIS A N 1
ATOM 695 C CA . HIS A 1 86 ? 12.081 -7.061 5.308 1.00 93.19 86 HIS A CA 1
ATOM 696 C C . HIS A 1 86 ? 11.679 -8.199 6.261 1.00 93.19 86 HIS A C 1
ATOM 698 O O . HIS A 1 86 ? 12.472 -9.112 6.478 1.00 93.19 86 HIS A O 1
ATOM 704 N N . SER A 1 87 ? 10.476 -8.141 6.840 1.00 91.81 87 SER A N 1
ATOM 705 C CA . SER A 1 87 ? 9.923 -9.196 7.698 1.00 91.81 87 SER A CA 1
ATOM 706 C C . SER A 1 87 ? 9.086 -10.251 6.957 1.00 91.81 87 SER A C 1
ATOM 708 O O . SER A 1 87 ? 8.630 -11.200 7.597 1.00 91.81 87 SER A O 1
ATOM 710 N N . LEU A 1 88 ? 8.856 -10.072 5.647 1.00 89.06 88 LEU A N 1
ATOM 711 C CA . LEU A 1 88 ? 8.108 -10.997 4.781 1.00 89.06 88 LEU A CA 1
ATOM 712 C C . LEU A 1 88 ? 8.971 -12.161 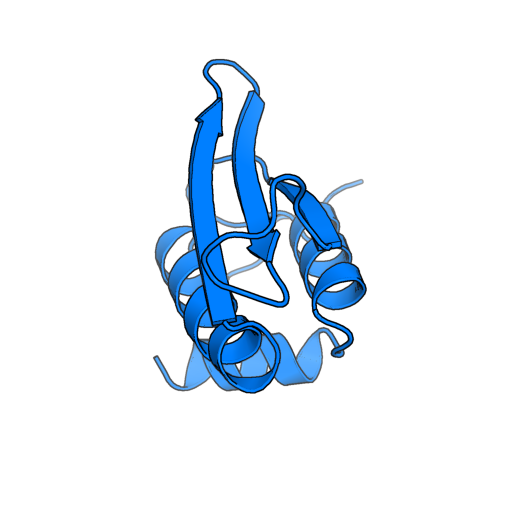4.284 1.00 89.06 88 LEU A C 1
ATOM 714 O O . LEU A 1 88 ? 8.378 -13.251 4.107 1.00 89.06 88 LEU A O 1
#

Radius of gyration: 12.46 Å; chains: 1; bounding box: 35×22×30 Å

Organism: NCBI:txid1798397

Sequence (88 aa):
MPVQTNIEFSDFLKAIKIIASQKFKAISIINKPGSGRRIELFLRENDPFPKEMWVVHESKYVYSKDLKKACSHLGITVNQFEEIVHSL